Protein AF-A0A1U7CZI8-F1 (afdb_monomer)

Structure (mmCIF, N/CA/C/O backbone):
data_AF-A0A1U7CZI8-F1
#
_entry.id   AF-A0A1U7CZI8-F1
#
loop_
_atom_site.group_PDB
_atom_site.id
_atom_site.type_symbol
_atom_site.label_atom_id
_atom_site.label_alt_id
_atom_site.label_comp_id
_atom_site.label_asym_id
_atom_site.label_entity_id
_atom_site.label_seq_id
_atom_site.pdbx_PDB_ins_code
_atom_site.Cartn_x
_atom_site.Cartn_y
_atom_site.Cartn_z
_atom_site.occupancy
_atom_site.B_iso_or_equiv
_atom_site.auth_seq_id
_atom_site.auth_comp_id
_atom_site.auth_asym_id
_atom_site.auth_atom_id
_atom_site.pdbx_PDB_model_num
ATOM 1 N N . MET A 1 1 ? -18.565 48.963 29.839 1.00 60.12 1 MET A N 1
ATOM 2 C CA . MET A 1 1 ? -17.930 48.952 28.497 1.00 60.12 1 MET A CA 1
ATOM 3 C C . MET A 1 1 ? -16.602 48.186 28.468 1.00 60.12 1 MET A C 1
ATOM 5 O O . MET A 1 1 ? -16.439 47.359 27.584 1.00 60.12 1 MET A O 1
ATOM 9 N N . LEU A 1 2 ? -15.677 48.380 29.422 1.00 65.38 2 LEU A N 1
ATOM 10 C CA . LEU A 1 2 ? -14.382 47.669 29.442 1.00 65.38 2 LEU A CA 1
ATOM 11 C C . LEU A 1 2 ? -14.508 46.141 29.663 1.00 65.38 2 LEU A C 1
ATOM 13 O O . LEU A 1 2 ? -13.874 45.369 28.952 1.00 65.38 2 LEU A O 1
ATOM 17 N N . GLY A 1 3 ? -15.402 45.694 30.556 1.00 70.25 3 GLY A N 1
ATOM 18 C CA . GLY A 1 3 ? -15.626 44.260 30.823 1.00 70.25 3 GLY A CA 1
ATOM 19 C C . GLY A 1 3 ? -16.245 43.474 29.658 1.00 70.25 3 GLY A C 1
ATOM 20 O O . GLY A 1 3 ? -15.937 42.306 29.460 1.00 70.25 3 GLY A O 1
ATOM 21 N N . GLN A 1 4 ? -17.054 44.131 28.824 1.00 72.94 4 GLN A N 1
ATOM 22 C CA . GLN A 1 4 ? -17.692 43.503 27.663 1.00 72.94 4 GLN A CA 1
ATOM 23 C C . GLN A 1 4 ? -16.687 43.277 26.521 1.00 72.94 4 GLN A C 1
ATOM 25 O O . GLN A 1 4 ? -16.739 42.260 25.838 1.00 72.94 4 GLN A O 1
ATOM 30 N N . ARG A 1 5 ? -15.713 44.189 26.365 1.00 78.75 5 ARG A N 1
ATOM 31 C CA . ARG A 1 5 ? -14.605 44.054 25.404 1.00 78.75 5 ARG A CA 1
ATOM 32 C C . ARG A 1 5 ? -13.636 42.940 25.814 1.00 78.75 5 ARG A C 1
ATOM 34 O O . ARG A 1 5 ? -13.200 42.182 24.955 1.00 78.75 5 ARG A O 1
ATOM 41 N N . ALA A 1 6 ? -13.357 42.802 27.112 1.00 77.75 6 ALA A N 1
ATOM 42 C CA . ALA A 1 6 ? -12.527 41.718 27.641 1.00 77.75 6 ALA A CA 1
ATOM 43 C C . ALA A 1 6 ? -13.189 40.336 27.472 1.00 77.75 6 ALA A C 1
ATOM 45 O O . ALA A 1 6 ? -12.528 39.391 27.050 1.00 77.75 6 ALA A O 1
ATOM 46 N N . ALA A 1 7 ? -14.502 40.231 27.717 1.00 82.50 7 ALA A N 1
ATOM 47 C CA . ALA A 1 7 ? -15.254 38.988 27.525 1.00 82.50 7 ALA A CA 1
ATOM 48 C C . ALA A 1 7 ? -15.298 38.538 26.051 1.00 82.50 7 ALA A C 1
ATOM 50 O O . ALA A 1 7 ? -15.094 37.361 25.760 1.00 82.50 7 ALA A O 1
ATOM 51 N N . LEU A 1 8 ? -15.495 39.475 25.114 1.00 84.38 8 LEU A N 1
ATOM 52 C CA . LEU A 1 8 ? -15.473 39.189 23.673 1.00 84.38 8 LEU A CA 1
ATOM 53 C C . LEU A 1 8 ? -14.091 38.714 23.199 1.00 84.38 8 LEU A C 1
ATOM 55 O O . LEU A 1 8 ? -14.002 37.754 22.438 1.00 84.38 8 LEU A O 1
ATOM 59 N N . ALA A 1 9 ? -13.014 39.347 23.676 1.00 86.62 9 ALA A N 1
ATOM 60 C CA . ALA A 1 9 ? -11.649 38.946 23.341 1.00 86.62 9 ALA A CA 1
ATOM 61 C C . ALA A 1 9 ? -11.306 37.545 23.879 1.00 86.62 9 ALA A C 1
ATOM 63 O O . ALA A 1 9 ? -10.735 36.734 23.153 1.00 86.62 9 ALA A O 1
ATOM 64 N N . ALA A 1 10 ? -11.707 37.235 25.118 1.00 87.25 10 ALA A N 1
ATOM 65 C CA . ALA A 1 10 ? -11.521 35.908 25.702 1.00 87.25 10 ALA A CA 1
ATOM 66 C C . ALA A 1 10 ? -12.294 34.828 24.927 1.00 87.25 10 ALA A C 1
ATOM 68 O O . ALA A 1 10 ? -11.750 33.761 24.649 1.00 87.25 10 ALA A O 1
ATOM 69 N N . MET A 1 11 ? -13.533 35.116 24.515 1.00 92.00 11 MET A N 1
ATOM 70 C CA . MET A 1 11 ? -14.343 34.172 23.744 1.00 92.00 11 MET A CA 1
ATOM 71 C C . MET A 1 11 ? -13.761 33.911 22.349 1.00 92.00 11 MET A C 1
ATOM 73 O O . MET A 1 11 ? -13.664 32.758 21.941 1.00 92.00 11 MET A O 1
ATOM 77 N N . LEU A 1 12 ? -13.295 34.953 21.651 1.00 91.19 12 LEU A N 1
ATOM 78 C CA . LEU A 1 12 ? -12.615 34.810 20.357 1.00 91.19 12 LEU A CA 1
ATOM 79 C C . LEU A 1 12 ? -11.330 33.977 20.471 1.00 91.19 12 LEU A C 1
ATOM 81 O O . LEU A 1 12 ? -11.074 33.129 19.619 1.00 91.19 12 LEU A O 1
ATOM 85 N N . PHE A 1 13 ? -10.552 34.177 21.537 1.00 91.31 13 PHE A N 1
ATOM 86 C CA . PHE A 1 13 ? -9.329 33.415 21.784 1.00 91.31 13 PHE A CA 1
ATOM 87 C C . PHE A 1 13 ? -9.614 31.932 22.069 1.00 91.31 13 PHE A C 1
ATOM 89 O O . PHE A 1 13 ? -8.953 31.056 21.513 1.00 91.31 13 PHE A O 1
ATOM 96 N N . ILE A 1 14 ? -10.645 31.635 22.868 1.00 91.56 14 ILE A N 1
ATOM 97 C CA . ILE A 1 14 ? -11.083 30.258 23.146 1.00 91.56 14 ILE A CA 1
ATOM 98 C C . ILE A 1 14 ? -11.599 29.581 21.868 1.00 91.56 14 ILE A C 1
ATOM 100 O O . ILE A 1 14 ? -11.225 28.444 21.587 1.00 91.56 14 ILE A O 1
ATOM 104 N N . CYS A 1 15 ? -12.403 30.273 21.055 1.00 89.69 15 CYS A N 1
ATOM 105 C CA . CYS A 1 15 ? -12.874 29.740 19.775 1.00 89.69 15 CYS A CA 1
ATOM 106 C C . CYS A 1 15 ? -11.716 29.448 18.807 1.00 89.69 15 CYS A C 1
ATOM 108 O O . CYS A 1 15 ? -11.722 28.406 18.152 1.00 89.69 15 CYS A O 1
ATOM 110 N N . ALA A 1 16 ? -10.708 30.325 18.747 1.00 87.44 16 ALA A N 1
ATOM 111 C CA . ALA A 1 16 ? -9.518 30.113 17.926 1.00 87.44 16 ALA A CA 1
ATOM 112 C C . ALA A 1 16 ? -8.697 28.896 18.392 1.00 87.44 16 ALA A C 1
ATOM 114 O O . ALA A 1 16 ? -8.258 28.103 17.560 1.00 87.44 16 ALA A O 1
ATOM 115 N N . LEU A 1 17 ? -8.543 28.703 19.708 1.00 86.69 17 LEU A N 1
ATOM 116 C CA . LEU A 1 17 ? -7.870 27.530 20.277 1.00 86.69 17 LEU A CA 1
ATOM 117 C C . LEU A 1 17 ? -8.607 26.224 19.954 1.00 86.69 17 LEU A C 1
ATOM 119 O O . LEU A 1 17 ? -7.978 25.256 19.530 1.00 86.69 17 LEU A O 1
ATOM 123 N N . ILE A 1 18 ? -9.936 26.202 20.097 1.00 85.25 18 ILE A N 1
ATOM 124 C CA . ILE A 1 18 ? -10.753 25.023 19.770 1.00 85.25 18 ILE A CA 1
ATOM 125 C C . ILE A 1 18 ? -10.629 24.683 18.278 1.00 85.25 18 ILE A C 1
ATOM 127 O O . ILE A 1 18 ? -10.394 23.526 17.930 1.00 85.25 18 ILE A O 1
ATOM 131 N N . ALA A 1 19 ? -10.728 25.685 17.398 1.00 82.31 19 ALA A N 1
ATOM 132 C CA . ALA A 1 19 ? -10.582 25.494 15.956 1.00 82.31 19 ALA A CA 1
ATOM 133 C C . ALA A 1 19 ? -9.192 24.953 15.573 1.00 82.31 19 ALA A C 1
ATOM 135 O O . ALA A 1 19 ? -9.094 24.074 14.718 1.00 82.31 19 ALA A O 1
ATOM 136 N N . PHE A 1 20 ? -8.127 25.419 16.232 1.00 78.19 20 PHE A N 1
ATOM 137 C CA . PHE A 1 20 ? -6.767 24.925 16.002 1.00 78.19 20 PHE A CA 1
ATOM 138 C C . PHE A 1 20 ? -6.603 23.449 16.407 1.00 78.19 20 PHE A C 1
ATOM 140 O O . PHE A 1 20 ? -6.019 22.665 15.659 1.00 78.19 20 PHE A O 1
ATOM 147 N N . CYS A 1 21 ? -7.175 23.034 17.543 1.00 76.31 21 CYS A N 1
ATOM 148 C CA . CYS A 1 21 ? -7.129 21.638 17.990 1.00 76.31 21 CYS A CA 1
ATOM 149 C C . CYS A 1 21 ? -7.873 20.669 17.052 1.00 76.31 21 CYS A C 1
ATOM 151 O O . CYS A 1 21 ? -7.449 19.524 16.906 1.00 76.31 21 CYS A O 1
ATOM 153 N N . LEU A 1 22 ? -8.952 21.114 16.398 1.00 68.69 22 LEU A N 1
ATOM 154 C CA . LEU A 1 22 ? -9.745 20.293 15.468 1.00 68.69 22 LEU A CA 1
ATOM 155 C C . LEU A 1 22 ? -9.013 19.962 14.155 1.00 68.69 22 LEU A C 1
ATOM 157 O O . LEU A 1 22 ? -9.308 18.941 13.542 1.00 68.69 22 LEU A O 1
ATOM 161 N N . VAL A 1 23 ? -8.056 20.789 13.724 1.00 62.97 23 VAL A N 1
ATOM 162 C CA . VAL A 1 23 ? -7.312 20.586 12.463 1.00 62.97 23 VAL A CA 1
ATOM 163 C C . VAL A 1 23 ? -6.123 19.629 12.638 1.00 62.97 23 VAL A C 1
ATOM 165 O O . VAL A 1 23 ? -5.689 18.989 11.681 1.00 62.97 23 VAL A O 1
ATOM 168 N N . ALA A 1 24 ? -5.611 19.471 13.860 1.00 58.84 24 ALA A N 1
ATOM 169 C CA . ALA A 1 24 ? -4.385 18.716 14.122 1.00 58.84 24 ALA A CA 1
ATOM 170 C C . ALA A 1 24 ? -4.519 17.182 13.979 1.00 58.84 24 ALA A C 1
ATOM 172 O O . ALA A 1 24 ? -3.508 16.485 13.950 1.00 58.84 24 ALA A O 1
ATOM 173 N N . THR A 1 25 ? -5.733 16.630 13.877 1.00 57.25 25 THR A N 1
ATOM 174 C CA . THR A 1 25 ? -5.963 15.171 13.899 1.00 57.25 25 THR A CA 1
ATOM 175 C C . THR A 1 25 ? -5.963 14.498 12.523 1.00 57.25 25 THR A C 1
ATOM 177 O O . THR A 1 25 ? -5.882 13.274 12.451 1.00 57.25 25 THR A O 1
ATOM 180 N N . ALA A 1 26 ? -6.002 15.258 11.423 1.00 55.25 26 ALA A N 1
ATOM 181 C CA . ALA A 1 26 ? -6.080 14.698 10.067 1.00 55.25 26 ALA A CA 1
ATOM 182 C C . ALA A 1 26 ? -4.716 14.316 9.455 1.00 55.25 26 ALA A C 1
ATOM 184 O O . ALA A 1 26 ? -4.670 13.652 8.425 1.00 55.25 26 ALA A O 1
ATOM 185 N N . ALA A 1 27 ? -3.602 14.709 10.075 1.00 53.94 27 ALA A N 1
ATOM 186 C CA . ALA A 1 27 ? -2.269 14.562 9.486 1.00 53.94 27 ALA A CA 1
ATOM 187 C C . ALA A 1 27 ? -1.628 13.168 9.662 1.00 53.94 27 ALA A C 1
ATOM 189 O O . ALA A 1 27 ? -0.540 12.940 9.143 1.00 53.94 27 ALA A O 1
ATOM 190 N N . LEU A 1 28 ? -2.264 12.241 10.391 1.00 54.75 28 LEU A N 1
ATOM 191 C CA . LEU A 1 28 ? -1.656 10.951 10.765 1.00 54.75 28 LEU A CA 1
ATOM 192 C C . LEU A 1 28 ? -2.474 9.713 10.372 1.00 54.75 28 LEU A C 1
ATOM 194 O O . LEU A 1 28 ? -2.034 8.591 10.616 1.00 54.75 28 LEU A O 1
ATOM 198 N N . ALA A 1 29 ? -3.649 9.879 9.763 1.00 60.16 29 ALA A N 1
ATOM 199 C CA . ALA A 1 29 ? -4.406 8.738 9.264 1.00 60.16 29 ALA A CA 1
ATOM 200 C C . ALA A 1 29 ? -3.814 8.285 7.921 1.00 60.16 29 ALA A C 1
ATOM 202 O O . ALA A 1 29 ? -3.878 9.017 6.935 1.00 60.16 29 ALA A O 1
ATOM 203 N N . GLN A 1 30 ? -3.234 7.082 7.879 1.00 72.88 30 GLN A N 1
ATOM 204 C CA . GLN A 1 30 ? -2.908 6.433 6.608 1.00 72.88 30 GLN A CA 1
ATOM 205 C C . GLN A 1 30 ? -4.210 6.248 5.817 1.00 72.88 30 GLN A C 1
ATOM 207 O O . GLN A 1 30 ? -5.181 5.730 6.378 1.00 72.88 30 GLN A O 1
ATOM 212 N N . PRO A 1 31 ? -4.287 6.702 4.556 1.00 82.69 31 PRO A N 1
ATOM 213 C CA . PRO A 1 31 ? -5.530 6.654 3.810 1.00 82.69 31 PRO A CA 1
ATOM 214 C C . PRO A 1 31 ? -5.886 5.193 3.500 1.00 82.69 31 PRO A C 1
ATOM 216 O O . PRO A 1 31 ? -5.134 4.480 2.834 1.00 82.69 31 PRO A O 1
ATOM 219 N N . CYS A 1 32 ? -7.035 4.752 4.014 1.00 95.00 32 CYS A N 1
ATOM 220 C CA . CYS A 1 32 ? -7.565 3.405 3.828 1.00 95.00 32 CYS A CA 1
ATOM 221 C C . CYS A 1 32 ? -8.841 3.442 2.986 1.00 95.00 32 CYS A C 1
ATOM 223 O O . CYS A 1 32 ? -9.721 4.268 3.230 1.00 95.00 32 CYS A O 1
ATOM 225 N N . PHE A 1 33 ? -8.970 2.510 2.047 1.00 96.75 33 PHE A N 1
ATOM 226 C CA . PHE A 1 33 ? -10.099 2.418 1.119 1.00 96.75 33 PHE A CA 1
ATOM 227 C C . PHE A 1 33 ? -10.531 0.957 0.922 1.00 96.75 33 PHE A C 1
ATOM 229 O O . PHE A 1 33 ? -9.799 0.049 1.334 1.00 96.75 33 PHE A O 1
ATOM 236 N N . PRO A 1 34 ? -11.704 0.685 0.318 1.00 97.94 34 PRO A N 1
ATOM 237 C CA . PRO A 1 34 ? -12.046 -0.663 -0.124 1.00 97.94 34 PRO A CA 1
ATOM 238 C C . PRO A 1 34 ? -10.924 -1.258 -0.982 1.00 97.94 34 PRO A C 1
ATOM 240 O O . PRO A 1 34 ? -10.344 -0.568 -1.822 1.00 97.94 34 PRO A O 1
ATOM 243 N N . ARG A 1 35 ? -10.603 -2.538 -0.764 1.00 97.56 35 ARG A N 1
ATOM 244 C CA . ARG A 1 35 ? -9.478 -3.205 -1.438 1.00 97.56 35 ARG A CA 1
ATOM 245 C C . ARG A 1 35 ? -9.514 -3.048 -2.955 1.00 97.56 35 ARG A C 1
ATOM 247 O O . ARG A 1 35 ? -8.494 -2.707 -3.545 1.00 97.56 35 ARG A O 1
ATOM 254 N N . ASP A 1 36 ? -10.673 -3.260 -3.567 1.00 98.06 36 ASP A N 1
ATOM 255 C CA . ASP A 1 36 ? -10.814 -3.221 -5.023 1.00 98.06 36 ASP A CA 1
ATOM 256 C C . ASP A 1 36 ? -10.467 -1.845 -5.604 1.00 98.06 36 ASP A C 1
ATOM 258 O O . ASP A 1 36 ? -9.837 -1.771 -6.659 1.00 98.06 36 ASP A O 1
ATOM 262 N N . ASP A 1 37 ? -10.783 -0.763 -4.888 1.00 98.00 37 ASP A N 1
ATOM 263 C CA . ASP A 1 37 ? -10.444 0.599 -5.306 1.00 98.00 37 ASP A CA 1
ATOM 264 C C . ASP A 1 37 ? -8.928 0.829 -5.261 1.00 98.00 37 ASP A C 1
ATOM 266 O O . ASP A 1 37 ? -8.348 1.394 -6.195 1.00 98.00 37 ASP A O 1
ATOM 270 N N . VAL A 1 38 ? -8.263 0.344 -4.204 1.00 97.88 38 VAL A N 1
ATOM 271 C CA . VAL A 1 38 ? -6.800 0.420 -4.077 1.00 97.88 38 VAL A CA 1
ATOM 272 C C . VAL A 1 38 ? -6.132 -0.395 -5.177 1.00 97.88 38 VAL A C 1
ATOM 274 O O . VAL A 1 38 ? -5.288 0.131 -5.900 1.00 97.88 38 VAL A O 1
ATOM 277 N N . LEU A 1 39 ? -6.538 -1.653 -5.365 1.00 97.75 39 LEU A N 1
ATOM 278 C CA . LEU A 1 39 ? -5.957 -2.516 -6.392 1.00 97.75 39 LEU A CA 1
ATOM 279 C C . LEU A 1 39 ? -6.193 -1.960 -7.795 1.00 97.75 39 LEU A C 1
ATOM 281 O O . LEU A 1 39 ? -5.277 -1.980 -8.616 1.00 97.75 39 LEU A O 1
ATOM 285 N N . ALA A 1 40 ? -7.380 -1.421 -8.079 1.00 98.12 40 ALA A N 1
ATOM 286 C CA . ALA A 1 40 ? -7.654 -0.763 -9.351 1.00 98.12 40 ALA A CA 1
ATOM 287 C C . ALA A 1 40 ? -6.736 0.446 -9.561 1.00 98.12 40 ALA A C 1
ATOM 289 O O . ALA A 1 40 ? -6.224 0.633 -10.666 1.00 98.12 40 ALA A O 1
ATOM 290 N N . ARG A 1 41 ? -6.482 1.242 -8.516 1.00 97.56 41 ARG A N 1
ATOM 291 C CA . ARG A 1 41 ? -5.562 2.378 -8.598 1.00 97.56 41 ARG A CA 1
ATOM 292 C C . ARG A 1 41 ? -4.122 1.936 -8.858 1.00 97.56 41 ARG A C 1
ATOM 294 O O . ARG A 1 41 ? -3.490 2.515 -9.738 1.00 97.56 41 ARG A O 1
ATOM 301 N N . LEU A 1 42 ? -3.621 0.928 -8.146 1.00 98.31 42 LEU A N 1
ATOM 302 C CA . LEU A 1 42 ? -2.252 0.425 -8.317 1.00 98.31 42 LEU A CA 1
ATOM 303 C C . LEU A 1 42 ? -2.056 -0.210 -9.699 1.00 98.31 42 LEU A C 1
ATOM 305 O O . LEU A 1 42 ? -1.165 0.184 -10.449 1.00 98.31 42 LEU A O 1
ATOM 309 N N . THR A 1 43 ? -2.955 -1.114 -10.084 1.00 97.94 43 THR A N 1
ATOM 310 C CA . THR A 1 43 ? -2.841 -1.860 -11.346 1.00 97.94 43 THR A CA 1
ATOM 311 C C . THR A 1 43 ? -3.125 -0.993 -12.569 1.00 97.94 43 THR A C 1
ATOM 313 O O . THR A 1 43 ? -2.316 -0.948 -13.490 1.00 97.94 43 THR A O 1
ATOM 316 N N . LYS A 1 44 ? -4.250 -0.267 -12.602 1.00 97.44 44 LYS A N 1
ATOM 317 C CA . LYS A 1 44 ? -4.654 0.515 -13.786 1.00 97.44 44 LYS A CA 1
ATOM 318 C C . LYS A 1 44 ? -4.036 1.907 -13.816 1.00 97.44 44 LYS A C 1
ATOM 320 O O . LYS A 1 44 ? -3.824 2.448 -14.894 1.00 97.44 44 LYS A O 1
ATOM 325 N N . GLY A 1 45 ? -3.814 2.512 -12.650 1.00 96.81 45 GLY A N 1
ATOM 326 C CA . GLY A 1 45 ? -3.287 3.871 -12.545 1.00 96.81 45 GLY A CA 1
ATOM 327 C C . GLY A 1 45 ? -1.765 3.935 -12.621 1.00 96.81 45 GLY A C 1
ATOM 328 O O . GLY A 1 45 ? -1.242 4.834 -13.273 1.00 96.81 45 GLY A O 1
ATOM 329 N N . TYR A 1 46 ? -1.069 2.994 -11.978 1.00 97.62 46 TYR A N 1
ATOM 330 C CA . TYR A 1 46 ? 0.396 2.997 -11.886 1.00 97.62 46 TYR A CA 1
ATOM 331 C C . TYR A 1 46 ? 1.071 1.848 -12.650 1.00 97.62 46 TYR A C 1
ATOM 333 O O . TYR A 1 46 ? 2.291 1.855 -12.800 1.00 97.62 46 TYR A O 1
ATOM 341 N N . GLY A 1 47 ? 0.302 0.882 -13.166 1.00 98.12 47 GLY A N 1
ATOM 342 C CA . GLY A 1 47 ? 0.857 -0.304 -13.827 1.00 98.12 47 GLY A CA 1
ATOM 343 C C . GLY A 1 47 ? 1.531 -1.270 -12.851 1.00 98.12 47 GLY A C 1
ATOM 344 O O . GLY A 1 47 ? 2.321 -2.115 -13.262 1.00 98.12 47 GLY A O 1
ATOM 345 N N . GLU A 1 48 ? 1.266 -1.139 -11.551 1.00 98.62 48 GLU A N 1
ATOM 346 C CA . 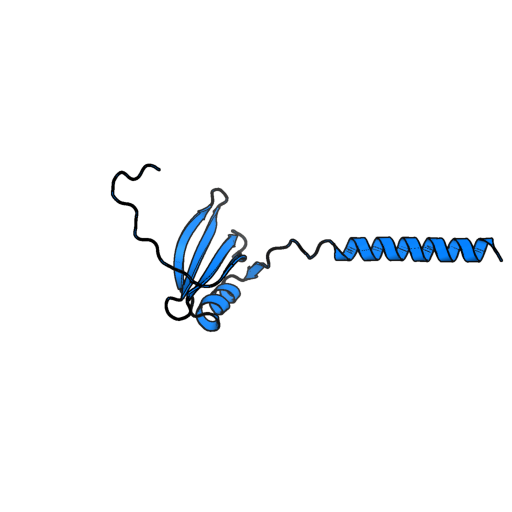GLU A 1 48 ? 1.926 -1.949 -10.536 1.00 98.62 48 GLU A CA 1
ATOM 347 C C . GLU A 1 48 ? 1.255 -3.316 -10.388 1.00 98.62 48 GLU A C 1
ATOM 349 O O . GLU A 1 48 ? 0.028 -3.432 -10.340 1.00 98.62 48 GLU A O 1
ATOM 354 N N . ALA A 1 49 ? 2.075 -4.357 -10.256 1.00 98.00 49 ALA A N 1
ATOM 355 C CA . ALA A 1 49 ? 1.647 -5.731 -10.010 1.00 98.00 49 ALA A CA 1
ATOM 356 C C . ALA A 1 49 ? 2.218 -6.250 -8.675 1.00 98.00 49 ALA A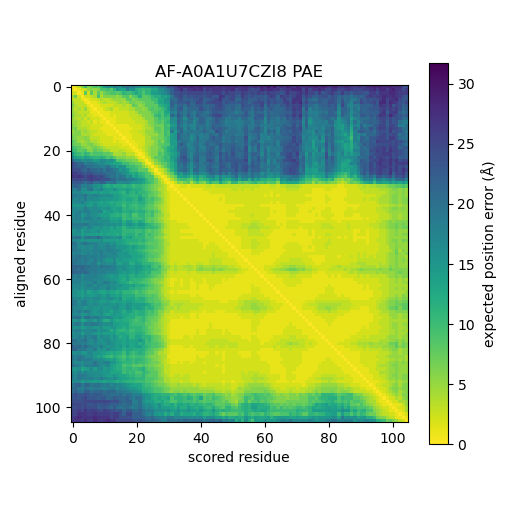 C 1
ATOM 358 O O . ALA A 1 49 ? 3.283 -5.780 -8.259 1.00 98.00 49 ALA A O 1
ATOM 359 N N . PRO A 1 50 ? 1.555 -7.214 -8.001 1.00 97.19 50 PRO A N 1
ATOM 360 C CA . PRO A 1 50 ? 2.057 -7.797 -6.757 1.00 97.19 50 PRO A CA 1
ATOM 361 C C . PRO A 1 50 ? 3.467 -8.383 -6.919 1.00 97.19 50 PRO A C 1
ATOM 363 O O . PRO A 1 50 ? 3.737 -9.111 -7.873 1.00 97.19 50 PRO A O 1
ATOM 366 N N . ARG A 1 51 ? 4.355 -8.097 -5.965 1.00 96.81 51 ARG A N 1
ATOM 367 C CA . ARG A 1 51 ? 5.751 -8.575 -5.913 1.00 96.81 51 ARG A CA 1
ATOM 368 C C . ARG A 1 51 ? 6.044 -9.444 -4.704 1.00 96.81 51 ARG A C 1
ATOM 370 O O . ARG A 1 51 ? 6.849 -10.363 -4.792 1.00 96.81 51 ARG A O 1
ATOM 377 N N . ALA A 1 52 ? 5.399 -9.151 -3.583 1.00 96.38 52 ALA A N 1
ATOM 378 C CA . ALA A 1 52 ? 5.517 -9.925 -2.359 1.00 96.38 52 ALA A CA 1
ATOM 379 C C . ALA A 1 52 ? 4.226 -9.806 -1.555 1.00 96.38 52 ALA A C 1
ATOM 381 O O . ALA A 1 52 ? 3.529 -8.793 -1.640 1.00 96.38 52 ALA A O 1
ATOM 382 N N . MET A 1 53 ? 3.923 -10.828 -0.758 1.00 97.75 53 MET A N 1
ATOM 383 C CA . MET A 1 53 ? 2.796 -10.803 0.164 1.00 97.75 53 MET A CA 1
ATOM 384 C C . MET A 1 53 ? 3.065 -11.648 1.406 1.00 97.75 53 MET A C 1
ATOM 386 O O . MET A 1 53 ? 3.812 -12.624 1.353 1.00 97.75 53 MET A O 1
ATOM 390 N N . GLY A 1 54 ? 2.423 -11.298 2.516 1.00 97.94 54 GLY A N 1
ATOM 391 C CA . GLY A 1 54 ? 2.509 -12.051 3.760 1.00 97.94 54 GLY A CA 1
ATOM 392 C C . GLY A 1 54 ? 1.404 -11.680 4.738 1.00 97.94 54 GLY A C 1
ATOM 393 O O . GLY A 1 54 ? 0.883 -10.567 4.726 1.00 97.94 54 GLY A O 1
ATOM 394 N N . LEU A 1 55 ? 1.041 -12.619 5.607 1.00 98.25 55 LEU A N 1
ATOM 395 C CA . LEU A 1 55 ? 0.131 -12.340 6.711 1.00 98.25 55 LEU A CA 1
ATOM 396 C C . LEU A 1 55 ? 0.921 -11.816 7.906 1.00 98.25 55 LEU A C 1
ATOM 398 O O . LEU A 1 55 ? 1.890 -12.423 8.360 1.00 98.25 55 LEU A O 1
ATOM 402 N N . THR A 1 56 ? 0.474 -10.692 8.446 1.00 96.25 56 THR A N 1
ATOM 403 C CA . THR A 1 56 ? 0.947 -10.193 9.735 1.00 96.25 56 THR A CA 1
ATOM 404 C C . THR A 1 56 ? 0.430 -11.086 10.867 1.00 96.25 56 THR A C 1
ATOM 406 O O . THR A 1 56 ? -0.579 -11.780 10.724 1.00 96.25 56 THR A O 1
ATOM 409 N N . LYS A 1 57 ? 1.058 -11.013 12.049 1.00 95.69 57 LYS A N 1
ATOM 410 C CA . LYS A 1 57 ? 0.603 -11.744 13.250 1.00 95.69 57 LYS A CA 1
ATOM 411 C C . LYS A 1 57 ? -0.867 -11.466 13.608 1.00 95.69 57 LYS A C 1
ATOM 413 O O . LYS A 1 57 ? -1.529 -12.327 14.174 1.00 95.69 57 LYS A O 1
ATOM 418 N N . GLY A 1 58 ? -1.371 -10.273 13.284 1.00 92.06 58 GLY A N 1
ATOM 419 C CA . GLY A 1 58 ? -2.761 -9.868 13.513 1.00 92.06 58 GLY A CA 1
ATOM 420 C C . GLY A 1 58 ? -3.748 -10.316 12.430 1.00 92.06 58 GLY A C 1
ATOM 421 O O . GLY A 1 58 ? -4.903 -9.908 12.475 1.00 92.06 58 GLY A O 1
ATOM 422 N N . GLY A 1 59 ? -3.310 -11.102 11.441 1.00 95.75 59 GLY A N 1
ATOM 423 C CA . GLY A 1 59 ? -4.160 -11.591 10.351 1.00 95.75 59 GLY A CA 1
ATOM 424 C C . GLY A 1 59 ? -4.426 -10.575 9.237 1.00 95.75 59 GLY A C 1
ATOM 425 O O . GLY A 1 59 ? -5.191 -10.869 8.326 1.00 95.75 59 GLY A O 1
ATOM 426 N N . ALA A 1 60 ? -3.801 -9.395 9.278 1.00 97.75 60 ALA A N 1
ATOM 427 C CA . ALA A 1 60 ? -3.828 -8.466 8.152 1.00 97.75 60 ALA A CA 1
ATOM 428 C C . ALA A 1 60 ? -2.880 -8.945 7.042 1.00 97.75 60 ALA A C 1
ATOM 430 O O . ALA A 1 60 ? -1.787 -9.433 7.340 1.00 97.75 60 ALA A O 1
ATOM 431 N N . LEU A 1 61 ? -3.284 -8.780 5.785 1.00 98.19 61 LEU A N 1
ATOM 432 C CA . LEU A 1 61 ? -2.490 -9.107 4.604 1.00 98.19 61 LEU A CA 1
ATOM 433 C C . LEU A 1 61 ? -1.618 -7.909 4.220 1.00 98.19 61 LEU A C 1
ATOM 435 O O . LEU A 1 61 ? -2.146 -6.857 3.887 1.00 98.19 61 LEU A O 1
ATOM 439 N N . MET A 1 62 ? -0.300 -8.063 4.257 1.00 98.31 62 MET A N 1
ATOM 440 C CA . MET A 1 62 ? 0.660 -7.074 3.774 1.00 98.31 62 MET A CA 1
ATOM 441 C C . MET A 1 62 ? 1.143 -7.459 2.381 1.00 98.31 62 MET A C 1
ATOM 443 O O . MET A 1 62 ? 1.475 -8.620 2.145 1.00 98.31 62 MET A O 1
ATOM 447 N N . GLU A 1 63 ? 1.194 -6.494 1.473 1.00 98.31 63 GLU A N 1
ATOM 448 C CA . GLU A 1 63 ? 1.578 -6.700 0.079 1.00 98.31 63 GLU A CA 1
ATOM 449 C C . GLU A 1 63 ? 2.500 -5.576 -0.398 1.00 98.31 63 GLU A C 1
ATOM 451 O O . GLU A 1 63 ? 2.328 -4.415 -0.022 1.00 98.31 63 GLU A O 1
ATOM 456 N N . MET A 1 64 ? 3.450 -5.926 -1.263 1.00 98.25 64 MET A N 1
ATOM 457 C CA . MET A 1 64 ? 4.250 -4.984 -2.044 1.00 98.25 64 MET A CA 1
ATOM 458 C C . MET A 1 64 ? 3.849 -5.100 -3.512 1.00 98.25 64 MET A C 1
ATOM 460 O O . MET A 1 64 ? 3.785 -6.208 -4.046 1.00 98.25 64 MET A O 1
ATOM 464 N N . PHE A 1 65 ? 3.626 -3.968 -4.162 1.00 98.56 65 PHE A N 1
ATOM 465 C CA . PHE A 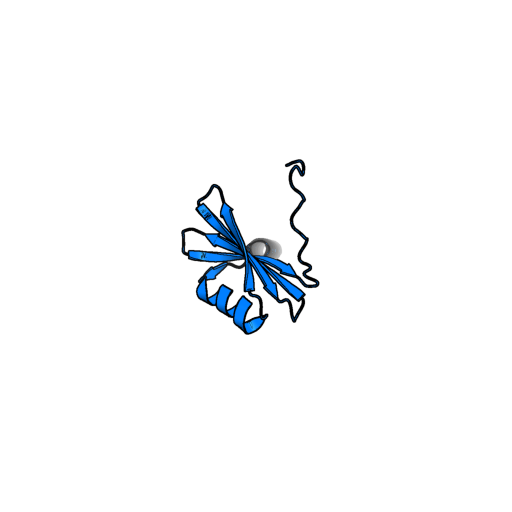1 65 ? 3.321 -3.834 -5.580 1.0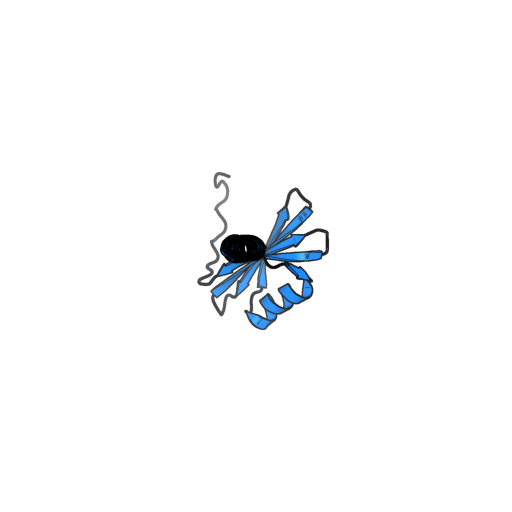0 98.56 65 PHE A CA 1
ATOM 466 C C . PHE A 1 65 ? 4.428 -3.031 -6.258 1.00 98.56 65 PHE A C 1
ATOM 468 O O . PHE A 1 65 ? 4.995 -2.127 -5.647 1.00 98.56 65 PHE A O 1
ATOM 475 N N . ALA A 1 66 ? 4.748 -3.361 -7.508 1.00 98.56 66 ALA A N 1
ATOM 476 C CA . ALA A 1 66 ? 5.669 -2.564 -8.310 1.00 98.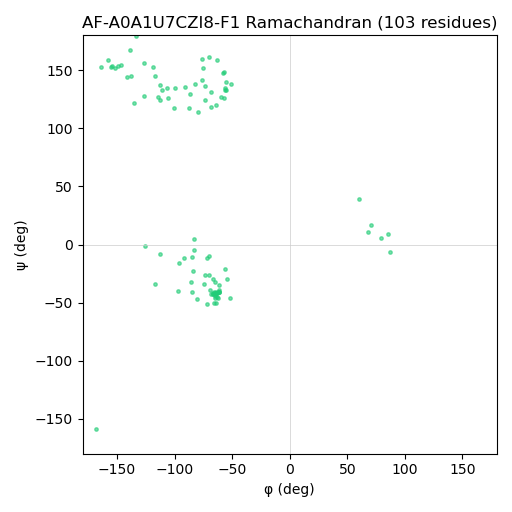56 66 ALA A CA 1
ATOM 477 C C . ALA A 1 66 ? 5.437 -2.727 -9.813 1.00 98.56 66 ALA A C 1
ATOM 479 O O . ALA A 1 66 ? 4.978 -3.780 -10.278 1.00 98.56 66 ALA A O 1
ATOM 480 N N . SER A 1 67 ? 5.801 -1.695 -10.563 1.00 98.38 67 SER A N 1
ATOM 481 C CA . SER A 1 67 ? 5.800 -1.657 -12.023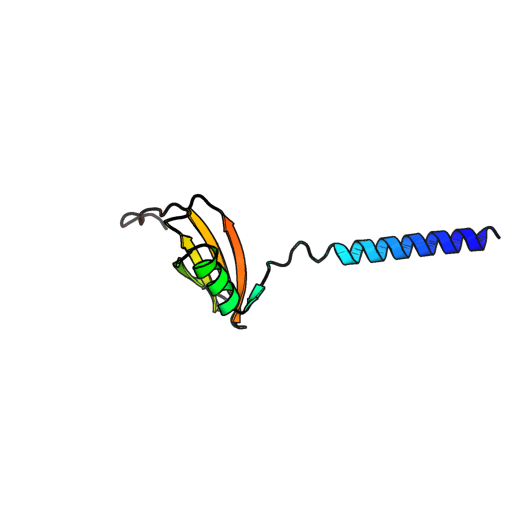 1.00 98.38 67 SER A CA 1
ATOM 482 C C . SER A 1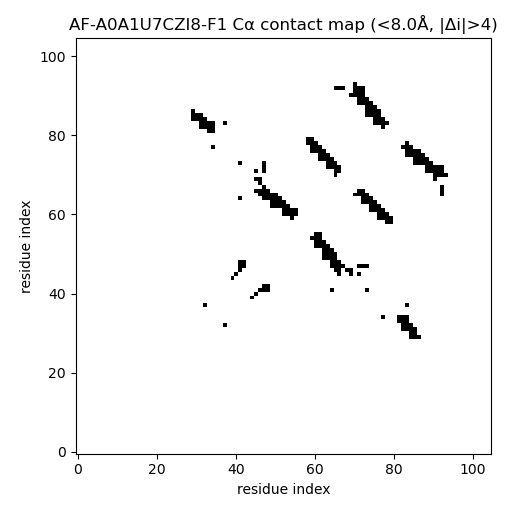 67 ? 7.234 -1.749 -12.540 1.00 98.38 67 SER A C 1
ATOM 484 O O . SER A 1 67 ? 8.079 -0.945 -12.149 1.00 98.38 67 SER A O 1
ATOM 486 N N . ASP A 1 68 ? 7.513 -2.709 -13.427 1.00 95.06 68 ASP A N 1
ATOM 487 C CA . ASP A 1 68 ? 8.830 -2.794 -14.082 1.00 95.06 68 ASP A CA 1
ATOM 488 C C . ASP A 1 68 ? 9.002 -1.692 -15.143 1.00 95.06 68 ASP A C 1
ATOM 490 O O . ASP A 1 68 ? 10.123 -1.267 -15.410 1.00 95.06 68 ASP A O 1
ATOM 494 N N . ASP A 1 69 ? 7.894 -1.199 -15.707 1.00 95.81 69 ASP A N 1
ATOM 495 C CA . ASP A 1 69 ? 7.901 -0.213 -16.791 1.00 95.81 69 ASP A CA 1
ATOM 496 C C . ASP A 1 69 ? 8.125 1.213 -16.269 1.00 95.81 69 ASP A C 1
ATOM 498 O O . ASP A 1 69 ? 8.925 1.971 -16.818 1.00 95.81 69 ASP A O 1
ATOM 502 N N . SER A 1 70 ? 7.408 1.601 -15.208 1.00 96.00 70 SER A N 1
ATOM 503 C CA . SER A 1 70 ? 7.482 2.952 -14.627 1.00 96.00 70 SER A CA 1
ATOM 504 C C . SER A 1 70 ? 8.437 3.043 -13.435 1.00 96.00 70 SER A C 1
ATOM 506 O O . SER A 1 70 ? 8.799 4.146 -13.020 1.00 96.00 70 SER A O 1
ATOM 508 N N . GLY A 1 71 ? 8.827 1.904 -12.855 1.00 97.56 71 GLY A N 1
ATOM 509 C CA . GLY A 1 71 ? 9.628 1.841 -11.635 1.00 97.56 71 GLY A CA 1
ATOM 510 C C . GLY A 1 71 ? 8.892 2.322 -10.381 1.00 97.56 71 GLY A C 1
ATOM 511 O O . GLY A 1 71 ? 9.543 2.534 -9.357 1.00 97.56 71 GLY A O 1
ATOM 512 N N . THR A 1 72 ? 7.574 2.544 -10.434 1.00 98.50 72 THR A N 1
ATOM 513 C CA . THR A 1 72 ? 6.785 2.893 -9.244 1.00 98.50 72 THR A CA 1
ATOM 514 C C . THR A 1 72 ? 6.561 1.672 -8.361 1.00 98.50 72 THR A C 1
ATOM 516 O O . THR A 1 72 ? 6.566 0.533 -8.841 1.00 98.50 72 THR A O 1
ATOM 519 N N . TRP A 1 73 ? 6.396 1.907 -7.063 1.00 98.69 73 TRP A N 1
ATOM 520 C CA . TRP A 1 73 ? 6.091 0.860 -6.097 1.00 98.69 73 TRP A CA 1
ATOM 521 C C . TRP A 1 73 ? 5.195 1.369 -4.975 1.00 98.69 73 TRP A C 1
ATOM 523 O O . TRP A 1 73 ? 5.230 2.550 -4.626 1.00 98.69 73 TRP A O 1
ATOM 533 N N . SER A 1 74 ? 4.451 0.442 -4.374 1.00 98.31 74 SER A N 1
ATOM 534 C CA . SER A 1 74 ? 3.560 0.693 -3.242 1.00 98.31 74 SER A CA 1
ATOM 535 C C . SER A 1 74 ? 3.599 -0.463 -2.246 1.00 98.31 74 SER A C 1
ATOM 537 O O . SER A 1 74 ? 3.669 -1.630 -2.632 1.00 98.31 74 SER A O 1
ATOM 539 N N . ILE A 1 75 ? 3.492 -0.156 -0.956 1.00 98.25 75 ILE A N 1
ATOM 540 C CA . ILE A 1 75 ? 3.275 -1.134 0.114 1.00 98.25 75 ILE A CA 1
ATOM 541 C C . ILE A 1 75 ? 1.903 -0.870 0.718 1.00 98.25 75 ILE A C 1
ATOM 543 O O . ILE A 1 75 ? 1.601 0.248 1.139 1.00 98.25 75 ILE A O 1
ATOM 547 N N . VAL A 1 76 ? 1.074 -1.906 0.789 1.00 98.19 76 VAL A N 1
ATOM 548 C CA . VAL A 1 76 ? -0.276 -1.819 1.350 1.00 98.19 76 VAL A CA 1
ATOM 549 C C . VAL A 1 76 ? -0.496 -2.865 2.433 1.00 98.19 76 VAL A C 1
ATOM 551 O O . VAL A 1 76 ? 0.146 -3.917 2.456 1.00 98.19 76 VAL A O 1
ATOM 554 N N . VAL A 1 77 ? -1.448 -2.589 3.322 1.00 97.94 77 VAL A N 1
ATOM 555 C CA . VAL A 1 77 ? -1.966 -3.571 4.277 1.00 97.94 77 VAL A CA 1
ATOM 556 C C . VAL A 1 77 ? -3.484 -3.654 4.184 1.00 97.94 77 VAL A C 1
ATOM 558 O O . VAL A 1 77 ? -4.175 -2.644 4.269 1.00 97.94 77 VAL A O 1
ATOM 561 N N . THR A 1 78 ? -4.011 -4.863 4.025 1.00 98.19 78 THR A N 1
ATOM 562 C CA . THR A 1 78 ? -5.441 -5.168 4.055 1.00 98.19 78 THR A CA 1
ATOM 563 C C . THR A 1 78 ? -5.808 -5.744 5.409 1.00 98.19 78 THR A C 1
ATOM 565 O O . THR A 1 78 ? -5.331 -6.809 5.804 1.00 98.19 78 THR A O 1
ATOM 568 N N . LEU A 1 79 ? -6.666 -5.034 6.128 1.00 97.25 79 LEU A N 1
ATOM 569 C CA . LEU A 1 79 ? -7.181 -5.455 7.423 1.00 97.25 79 LEU A CA 1
ATOM 570 C C . LEU A 1 79 ? -8.257 -6.540 7.254 1.00 97.25 79 LEU A C 1
ATOM 572 O O . LEU A 1 79 ? -8.908 -6.594 6.209 1.00 97.25 79 LEU A O 1
ATOM 576 N N . PRO A 1 80 ? -8.545 -7.342 8.297 1.00 96.12 80 PRO A N 1
ATOM 577 C CA . PRO A 1 80 ? -9.662 -8.294 8.274 1.00 96.12 80 PRO A CA 1
ATOM 578 C C . PRO A 1 80 ? -11.032 -7.661 7.980 1.00 96.12 80 PRO A C 1
ATOM 580 O O . PRO A 1 80 ? -11.946 -8.349 7.543 1.00 96.12 80 PRO A O 1
ATOM 583 N N . SER A 1 81 ? -11.180 -6.348 8.193 1.00 95.25 81 SER A N 1
ATOM 584 C CA . SER A 1 81 ? -12.373 -5.586 7.808 1.00 95.25 81 SER A CA 1
ATOM 585 C C . SER A 1 81 ? -12.545 -5.412 6.292 1.00 95.25 81 SER A C 1
ATOM 587 O O . SER A 1 81 ? -13.580 -4.913 5.861 1.00 95.25 81 SER A O 1
ATOM 589 N N . GLY A 1 82 ? -11.543 -5.775 5.485 1.00 95.88 82 GLY A N 1
ATOM 590 C CA . GLY A 1 82 ? -11.524 -5.595 4.030 1.00 95.88 82 GLY A CA 1
ATOM 591 C C . GLY A 1 82 ? -10.994 -4.235 3.562 1.00 95.88 82 GLY A C 1
ATOM 592 O O . GLY A 1 82 ? -10.791 -4.036 2.363 1.00 95.88 82 GLY A O 1
ATOM 593 N N . LEU A 1 83 ? -10.728 -3.302 4.483 1.00 97.69 83 LEU A N 1
ATOM 594 C C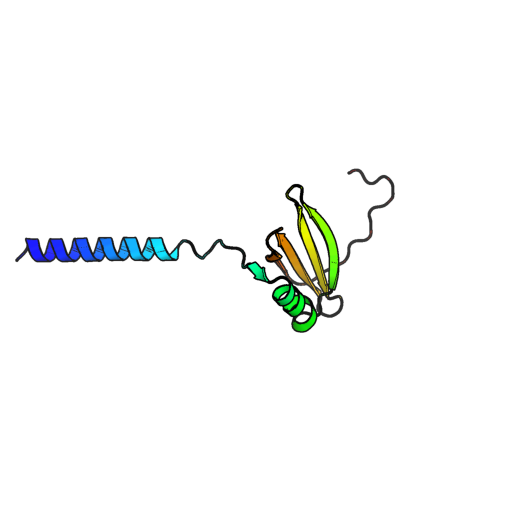A . LEU A 1 83 ? -10.071 -2.036 4.157 1.00 97.69 83 LEU A CA 1
ATOM 595 C C . LEU A 1 83 ? -8.587 -2.258 3.872 1.00 97.69 83 LEU A C 1
ATOM 597 O O . LEU A 1 83 ? -7.905 -2.962 4.616 1.00 97.69 83 LEU A O 1
ATOM 601 N N . THR A 1 84 ? -8.096 -1.613 2.819 1.00 98.25 84 THR A N 1
ATOM 602 C CA . THR A 1 84 ? -6.691 -1.602 2.416 1.00 98.25 84 THR A CA 1
ATOM 603 C C . THR A 1 84 ? -6.119 -0.207 2.607 1.00 98.25 84 THR A C 1
ATOM 605 O O . THR A 1 84 ? -6.655 0.761 2.071 1.00 98.25 84 THR A O 1
ATOM 608 N N . CYS A 1 85 ? -5.041 -0.104 3.373 1.00 96.94 85 CYS A N 1
ATOM 609 C CA . CYS A 1 85 ? -4.344 1.144 3.657 1.00 96.94 85 CYS A CA 1
ATOM 610 C C . CYS A 1 85 ? -3.022 1.183 2.895 1.00 96.94 85 CYS A C 1
ATOM 612 O O . CYS A 1 85 ? -2.281 0.197 2.909 1.00 96.94 85 CYS A O 1
ATOM 614 N N . LEU A 1 86 ? -2.717 2.319 2.267 1.00 96.25 86 LEU A N 1
ATOM 615 C CA . LEU A 1 86 ? -1.378 2.582 1.743 1.00 96.25 86 LEU A CA 1
ATOM 616 C C . LEU A 1 86 ? -0.447 2.871 2.921 1.00 96.25 86 LEU A C 1
ATOM 618 O O . LEU A 1 86 ? -0.761 3.745 3.725 1.00 96.25 86 LEU A O 1
ATOM 622 N N . LEU A 1 87 ? 0.649 2.121 3.026 1.00 95.31 87 LEU A N 1
ATOM 623 C CA . LEU A 1 87 ? 1.674 2.319 4.051 1.00 95.31 87 LEU A CA 1
ATOM 624 C C . LEU A 1 87 ? 2.845 3.147 3.535 1.00 95.31 87 LEU A C 1
ATOM 626 O O . LEU A 1 87 ? 3.376 3.977 4.264 1.00 95.31 87 LEU A O 1
ATOM 630 N N . ASP A 1 88 ? 3.256 2.900 2.293 1.00 96.06 88 ASP A N 1
ATOM 631 C CA . ASP A 1 88 ? 4.312 3.664 1.638 1.00 96.06 88 ASP A CA 1
ATOM 632 C C . ASP A 1 88 ? 4.198 3.542 0.114 1.00 96.06 88 ASP A C 1
ATOM 634 O O . ASP A 1 88 ? 3.576 2.600 -0.392 1.00 96.06 88 ASP A O 1
ATOM 638 N N . ALA A 1 89 ? 4.780 4.491 -0.611 1.00 96.94 89 ALA A N 1
ATOM 639 C CA . ALA A 1 89 ? 4.859 4.475 -2.066 1.00 96.94 89 ALA A CA 1
ATOM 640 C C . ALA A 1 89 ? 6.036 5.307 -2.578 1.00 96.94 89 ALA A C 1
ATOM 642 O O . ALA A 1 89 ? 6.427 6.312 -1.981 1.00 96.94 89 ALA A O 1
ATOM 643 N N . GLY A 1 90 ? 6.555 4.943 -3.747 1.00 97.38 90 GLY A N 1
ATOM 644 C CA . GLY A 1 90 ? 7.685 5.643 -4.333 1.00 97.38 90 GLY A CA 1
ATOM 645 C C . GLY A 1 90 ? 7.963 5.285 -5.785 1.00 97.38 90 GLY A C 1
ATOM 646 O O . GLY A 1 90 ? 7.107 4.822 -6.536 1.00 97.38 90 GLY A O 1
ATOM 647 N N . SER A 1 91 ? 9.199 5.558 -6.185 1.00 97.81 91 SER A N 1
ATOM 648 C CA . SER A 1 91 ? 9.739 5.296 -7.518 1.00 97.81 91 SER A CA 1
ATOM 649 C C . SER A 1 91 ? 11.111 4.630 -7.411 1.00 97.81 91 SER A C 1
ATOM 651 O O . SER A 1 91 ? 11.601 4.399 -6.303 1.00 97.81 91 SER A O 1
ATOM 653 N N . HIS A 1 92 ? 11.721 4.325 -8.559 1.00 97.06 92 HIS A N 1
ATOM 654 C CA . HIS A 1 92 ? 13.018 3.651 -8.663 1.00 97.06 92 HIS A CA 1
ATOM 655 C C . HIS A 1 92 ? 13.038 2.255 -8.025 1.00 97.06 92 HIS A C 1
ATOM 657 O O . HIS A 1 92 ? 14.024 1.861 -7.402 1.00 97.06 92 HIS A O 1
ATOM 663 N N . PHE A 1 93 ? 11.953 1.496 -8.191 1.00 97.19 93 PHE A N 1
ATOM 664 C CA . PHE A 1 93 ? 11.899 0.100 -7.781 1.00 97.19 93 PHE A CA 1
ATOM 665 C C . PHE A 1 93 ? 13.016 -0.716 -8.443 1.00 97.19 93 PHE A C 1
ATOM 667 O O . PHE A 1 93 ? 13.225 -0.641 -9.654 1.00 97.19 93 PHE A O 1
ATOM 674 N N . GLN A 1 94 ? 13.711 -1.522 -7.642 1.00 93.44 94 GLN A N 1
ATOM 675 C CA . GLN A 1 94 ? 14.690 -2.492 -8.117 1.00 93.44 94 GLN A CA 1
ATOM 676 C C . GLN A 1 94 ? 14.481 -3.818 -7.383 1.00 93.44 94 GLN A C 1
ATOM 678 O O . GLN A 1 94 ? 14.570 -3.849 -6.152 1.00 93.44 94 GLN A O 1
ATOM 683 N N . PRO A 1 95 ? 14.219 -4.925 -8.097 1.00 91.56 95 PRO A N 1
ATOM 684 C CA . PRO A 1 95 ? 14.190 -6.231 -7.466 1.00 91.56 95 PRO A CA 1
ATOM 685 C C . PRO A 1 95 ? 15.607 -6.613 -7.027 1.00 91.56 95 PRO A C 1
ATOM 687 O O . PRO A 1 95 ? 16.560 -6.539 -7.803 1.00 91.56 95 PRO A O 1
ATOM 690 N N . ILE A 1 96 ? 15.740 -7.048 -5.778 1.00 89.94 96 ILE A N 1
ATOM 691 C CA . ILE A 1 96 ? 16.985 -7.618 -5.263 1.00 89.94 96 ILE A CA 1
ATOM 692 C C . ILE A 1 96 ? 16.926 -9.130 -5.490 1.00 89.94 96 ILE A C 1
ATOM 694 O O . ILE A 1 96 ? 15.896 -9.760 -5.245 1.00 89.94 96 ILE A O 1
ATOM 698 N N . ALA A 1 97 ? 18.021 -9.714 -5.979 1.00 87.94 97 ALA A N 1
ATOM 699 C CA . ALA A 1 97 ? 18.131 -11.161 -6.118 1.00 87.94 97 ALA A CA 1
ATOM 700 C C . ALA A 1 97 ? 17.934 -11.853 -4.760 1.00 87.94 97 ALA A C 1
ATOM 702 O O . ALA A 1 97 ? 18.316 -11.316 -3.718 1.00 87.94 97 ALA A O 1
ATOM 703 N N . ALA A 1 98 ? 17.357 -13.056 -4.778 1.00 85.50 98 ALA A N 1
ATOM 704 C CA . ALA A 1 98 ? 17.220 -13.846 -3.564 1.00 85.50 98 ALA A CA 1
ATOM 705 C C . ALA A 1 98 ? 18.600 -14.049 -2.906 1.00 85.50 98 ALA A C 1
ATOM 707 O O . ALA A 1 98 ? 19.583 -14.282 -3.622 1.00 85.50 98 ALA A O 1
ATOM 708 N N . PRO A 1 99 ? 18.692 -13.972 -1.566 1.00 87.50 99 PRO A N 1
ATOM 709 C CA . PRO A 1 99 ? 19.923 -14.308 -0.870 1.00 87.50 99 PRO A CA 1
ATOM 710 C C . PRO A 1 99 ? 20.365 -15.743 -1.204 1.00 87.50 99 PRO A C 1
ATOM 712 O O . PRO A 1 99 ? 19.510 -16.606 -1.423 1.00 87.50 99 PRO A O 1
ATOM 715 N N . PRO A 1 100 ? 21.678 -16.028 -1.232 1.00 88.75 100 PRO A N 1
ATOM 716 C CA . PRO A 1 100 ? 22.170 -17.390 -1.408 1.00 88.75 100 PRO A CA 1
ATOM 717 C C . PRO A 1 100 ? 21.739 -18.294 -0.243 1.00 88.75 100 PRO A C 1
ATOM 719 O O . PRO A 1 100 ? 21.457 -17.823 0.862 1.00 88.75 100 PRO A O 1
ATOM 722 N N . GLU A 1 101 ? 21.735 -19.609 -0.472 1.00 89.00 101 GLU A N 1
ATOM 723 C CA . GLU A 1 101 ? 21.509 -20.583 0.599 1.00 89.00 101 GLU A CA 1
ATOM 724 C C . GLU A 1 101 ? 22.514 -20.376 1.745 1.00 89.00 101 GLU A C 1
ATOM 726 O O . GLU A 1 101 ? 23.713 -20.207 1.520 1.00 89.00 101 GLU A O 1
ATOM 731 N N . GLY A 1 102 ? 22.016 -20.370 2.985 1.00 87.81 102 GLY A N 1
ATOM 732 C CA . GLY A 1 102 ? 22.831 -20.136 4.181 1.00 87.81 102 GLY A CA 1
ATOM 733 C C . GLY A 1 102 ? 23.044 -18.664 4.547 1.00 87.81 102 GLY A C 1
ATOM 734 O O . GLY A 1 102 ? 23.830 -18.385 5.453 1.00 87.81 102 GLY A O 1
ATOM 735 N N . TYR A 1 103 ? 22.354 -17.723 3.890 1.00 86.44 103 TYR A N 1
ATOM 736 C CA . TYR A 1 103 ? 22.346 -16.328 4.331 1.00 86.44 103 TYR A CA 1
ATOM 737 C C . TYR A 1 103 ? 21.851 -16.235 5.788 1.00 86.44 103 TYR A C 1
ATOM 739 O O . TYR A 1 103 ? 20.778 -16.768 6.087 1.00 86.44 103 TYR A O 1
ATOM 747 N N . PRO A 1 104 ? 22.607 -15.600 6.705 1.00 84.62 104 PRO A N 1
ATOM 748 C CA . PRO A 1 104 ? 22.207 -15.508 8.103 1.00 84.62 104 PRO A CA 1
ATOM 749 C C . PRO A 1 104 ? 20.918 -14.690 8.220 1.00 84.62 104 PRO A C 1
ATOM 751 O O . PRO A 1 104 ? 20.869 -13.533 7.799 1.00 84.62 104 PRO A O 1
ATOM 754 N N . THR A 1 105 ? 19.880 -15.328 8.757 1.00 72.88 105 THR A N 1
ATOM 755 C CA . THR A 1 105 ? 18.570 -14.731 9.057 1.00 72.88 105 THR A CA 1
ATOM 756 C C . THR A 1 105 ? 18.551 -14.079 10.425 1.00 72.88 105 THR A C 1
ATOM 758 O O . THR A 1 105 ? 19.060 -14.734 11.366 1.00 72.88 105 THR A O 1
#

Secondary structure (DSSP, 8-state):
-HHHHHHHHHHHHHHHHHHHHHHTTTTS---EEEHHHHHHIIIIIH--EEEEEEE-TTSPEEEEEE-TTT--EEEEEE-TTSEEEEEEEES---PPPPPPTT---

Mean predicted aligned error: 9.42 Å

Foldseek 3Di:
DVVVVVVVVVVVVVVVVVVVVVVVPPPPDQDKDQPVVVCCCQCVVVVWDWDDWDADPQRKIWTKIAHPVFQKIWIWIQDPVRIIGTPDIDGNHDDDDDDDPPDDD

pLDDT: mean 89.74, std 11.94, range [53.94, 98.69]

Solvent-accessible surface area (backbone atoms only — not comparable to full-atom values): 6117 Å² total; per-residue (Å²): 114,70,68,60,56,51,51,52,52,52,50,53,52,52,51,51,52,54,55,54,62,69,62,68,68,69,83,75,67,64,65,61,40,56,40,69,62,53,51,48,43,39,38,74,69,55,55,25,41,84,75,48,74,48,73,45,100,87,61,26,42,35,39,34,31,37,12,90,88,74,16,29,32,37,32,37,37,31,41,85,86,49,39,27,26,54,75,48,72,56,63,77,59,72,91,74,78,80,76,62,92,86,61,88,127

Organism: NCBI:txid1229727

Sequence (105 aa):
MLGQRAALAAMLFICALIAFCLVATAALAQPCFPRDDVLARLTKGYGEAPRAMGLTKGGALMEMFASDDSGTWSIVVTLPSGLTCLLDAGSHFQPIAAPPEGYPT

Radius of gyration: 23.31 Å; Cα contacts (8 Å, |Δi|>4): 139; chains: 1; bounding box: 41×70×48 Å

Nearest PDB structures (foldseek):
  5vta-assembly2_B  TM=6.751E-01  e=4.762E+00  Rattus norvegicus
  3qqz-assembly1_A  TM=5.363E-01  e=3.793E+00  Escherichia coli ABU 83972
  1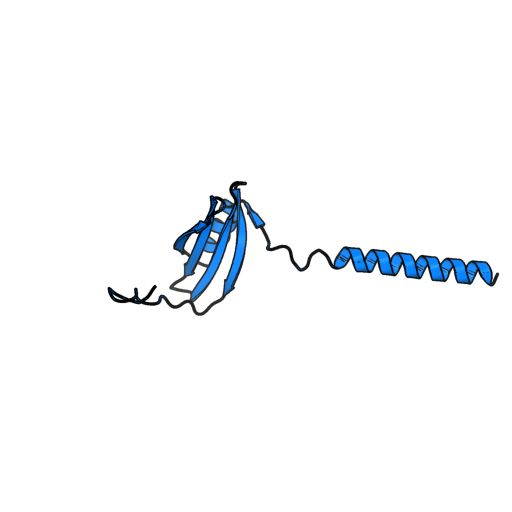e04-assembly2_L  TM=6.622E-01  e=5.336E+00  Homo sapiens
  5khr-assembly1_A  TM=4.906E-01  e=5.980E+00  Homo sapiens